Protein 4IZE (pdb70)

Nearest PDB structures (foldseek):
  6p9e-assembly1_A  TM=9.797E-01  e=5.050E-24  Homo sapiens
  6hpi-assembly1_A  TM=8.533E-01  e=4.944E-15  Homo sapiens
  5bow-assembly1_A  TM=8.332E-01  e=3.835E-10  Homo sapiens
  1ilr-assembly1_1  TM=8.301E-01  e=6.442E-10  Homo sapiens
  8q3j-assembly1_A  TM=8.403E-01  e=9.757E-10  Mus musculus

Solvent-accessible surface area: 8025 Å² total

Structure (mmCIF, N/CA/C/O backbone):
data_4IZE
#
_entry.id   4IZE
#
_cell.length_a   89.315
_cell.length_b   89.315
_cell.length_c   37.879
_cell.angle_alpha   90.000
_cell.angle_beta   90.000
_cell.angle_gamma   90.000
#
_symmetry.space_group_name_H-M   'P 43 21 2'
#
loop_
_entity.id
_entity.type
_entity.pdbx_description
1 polymer 'Interleukin-36 gamma'
2 water water
#
loop_
_atom_site.group_PDB
_atom_site.id
_atom_site.type_symbol
_atom_site.label_atom_id
_atom_site.label_alt_id
_atom_site.label_comp_id
_atom_site.label_asym_id
_atom_site.label_entity_id
_atom_site.label_seq_id
_atom_site.pdbx_PDB_ins_code
_atom_site.Cartn_x
_atom_site.Cartn_y
_atom_site.Cartn_z
_atom_site.occupancy
_atom_site.B_iso_or_equiv
_atom_site.auth_seq_id
_atom_site.auth_comp_id
_atom_site.auth_asym_id
_atom_site.auth_atom_id
_atom_site.pdbx_PDB_model_num
ATOM 1 N N . SER A 1 1 ? -29.319 -7.258 -18.351 1.00 36.86 18 SER A N 1
ATOM 2 C CA . SER A 1 1 ? -28.551 -7.711 -17.191 1.00 45.36 18 SER A CA 1
ATOM 3 C C . SER A 1 1 ? -27.375 -6.775 -16.901 1.00 42.47 18 SER A C 1
ATOM 4 O O . SER A 1 1 ? -26.802 -6.188 -17.827 1.00 38.27 18 SER A O 1
ATOM 7 N N . MET A 1 2 ? -27.021 -6.637 -15.622 1.00 37.75 19 MET A N 1
ATOM 8 C CA . MET A 1 2 ? -25.989 -5.683 -15.213 1.00 33.34 19 MET A CA 1
ATOM 9 C C . MET A 1 2 ? -24.607 -6.079 -15.728 1.00 28.21 19 MET A C 1
ATOM 10 O O . MET A 1 2 ? -24.144 -7.204 -15.516 1.00 31.04 19 MET A O 1
ATOM 25 N N . LYS A 1 4 ? -22.077 -3.635 -15.443 1.00 17.77 21 LYS A N 1
ATOM 26 C CA . LYS A 1 4 ? -21.179 -2.808 -14.647 1.00 20.71 21 LYS A CA 1
ATOM 27 C C . LYS A 1 4 ? -21.912 -2.350 -13.400 1.00 19.92 21 LYS A C 1
ATOM 28 O O . LYS A 1 4 ? -23.147 -2.381 -13.356 1.00 18.29 21 LYS A O 1
ATOM 34 N N . PRO A 1 5 ? -21.160 -1.949 -12.368 1.00 16.31 22 PRO A N 1
ATOM 35 C CA . PRO A 1 5 ? -21.856 -1.498 -11.162 1.00 15.57 22 PRO A CA 1
ATOM 36 C C . PRO A 1 5 ? -22.538 -0.159 -11.394 1.00 16.42 22 PRO A C 1
ATOM 37 O O . PRO A 1 5 ? -22.093 0.618 -12.239 1.00 19.95 22 PRO A O 1
ATOM 41 N N . ILE A 1 6 ? -23.618 0.096 -10.668 1.00 14.74 23 ILE A N 1
ATOM 42 C CA . ILE A 1 6 ? -24.219 1.423 -10.665 1.00 18.25 23 ILE A CA 1
ATOM 43 C C . ILE A 1 6 ? -23.550 2.251 -9.570 1.00 16.64 23 ILE A C 1
ATOM 44 O O . ILE A 1 6 ? -23.226 1.734 -8.491 1.00 13.50 23 ILE A O 1
ATOM 49 N N . THR A 1 7 ? -23.315 3.525 -9.858 1.00 12.13 24 THR A N 1
ATOM 50 C CA . THR A 1 7 ? -22.587 4.377 -8.935 1.00 11.42 24 THR A CA 1
ATOM 51 C C . THR A 1 7 ? -23.421 5.559 -8.436 1.00 13.55 24 THR A C 1
ATOM 52 O O . THR A 1 7 ? -24.442 5.924 -9.034 1.00 12.87 24 THR A O 1
ATOM 56 N N . GLY A 1 8 ? -22.979 6.144 -7.330 1.00 10.39 25 GLY A N 1
ATOM 57 C CA . GLY A 1 8 ? -23.663 7.276 -6.728 1.00 10.78 25 GLY A CA 1
ATOM 58 C C . GLY A 1 8 ? -23.103 7.553 -5.347 1.00 10.30 25 GLY A C 1
ATOM 59 O O . GLY A 1 8 ? -21.923 7.320 -5.099 1.00 12.64 25 GLY A O 1
ATOM 60 N N . THR A 1 9 ? -23.948 8.058 -4.455 1.00 8.98 26 THR A N 1
ATOM 61 C CA . THR A 1 9 ? -23.550 8.385 -3.094 1.00 10.93 26 THR A CA 1
ATOM 62 C C . THR A 1 9 ? -24.549 7.794 -2.101 1.00 10.10 26 THR A C 1
ATOM 63 O O . THR A 1 9 ? -25.658 7.378 -2.471 1.00 8.78 26 THR A O 1
ATOM 67 N N . ILE A 1 10 ? -24.165 7.752 -0.838 1.00 6.61 27 ILE A N 1
ATOM 68 C CA . ILE A 1 10 ? -25.064 7.251 0.187 1.00 7.14 27 ILE A CA 1
ATOM 69 C C . ILE A 1 10 ? -25.092 8.248 1.326 1.00 9.72 27 ILE A C 1
ATOM 70 O O . ILE A 1 10 ? -24.045 8.758 1.718 1.00 8.57 27 ILE A O 1
ATOM 75 N N . ASN A 1 11 ? -26.288 8.557 1.837 1.00 8.14 28 ASN A N 1
ATOM 76 C CA . ASN A 1 11 ? -26.401 9.368 3.054 1.00 8.69 28 ASN A CA 1
ATOM 77 C C . ASN A 1 11 ? -27.422 8.784 4.028 1.00 9.77 28 ASN A C 1
ATOM 78 O O . ASN A 1 11 ? -28.236 7.948 3.647 1.00 7.70 28 ASN A O 1
ATOM 83 N N . ASP A 1 12 ? -27.367 9.194 5.289 1.00 8.96 29 ASP A N 1
ATOM 84 C CA . ASP A 1 12 ? -28.384 8.763 6.243 1.00 9.69 29 ASP A CA 1
ATOM 85 C C . ASP A 1 12 ? -29.488 9.800 6.386 1.00 11.98 29 ASP A C 1
ATOM 86 O O . ASP A 1 12 ? -29.445 10.836 5.729 1.00 13.43 29 ASP A O 1
ATOM 91 N N . LEU A 1 13 ? -30.482 9.518 7.229 1.00 14.66 30 LEU A N 1
ATOM 92 C CA . LEU A 1 13 ? -31.623 10.425 7.409 1.00 15.64 30 LEU A CA 1
ATOM 93 C C . LEU A 1 13 ? -31.299 11.706 8.188 1.00 18.10 30 LEU A C 1
ATOM 94 O O . LEU A 1 13 ? -32.129 12.614 8.278 1.00 20.16 30 LEU A O 1
ATOM 99 N N . ASN A 1 14 ? -30.103 11.776 8.758 1.00 18.64 31 ASN A N 1
ATOM 100 C CA . ASN A 1 14 ? -29.604 13.031 9.320 1.00 18.67 31 ASN A CA 1
ATOM 101 C C . ASN A 1 14 ? -28.768 13.795 8.298 1.00 18.95 31 ASN A C 1
ATOM 102 O O . ASN A 1 14 ? -28.056 14.736 8.639 1.00 19.31 31 ASN A O 1
ATOM 107 N N . GLN A 1 15 ? -28.857 13.365 7.045 1.00 18.27 32 GLN A N 1
ATOM 108 C CA . GLN A 1 15 ? -28.142 13.989 5.938 1.00 15.40 32 GLN A CA 1
ATOM 109 C C . GLN A 1 15 ? -26.616 13.940 6.080 1.00 15.56 32 GLN A C 1
ATOM 110 O O . GLN A 1 15 ? -25.905 14.800 5.563 1.00 18.02 32 GLN A O 1
ATOM 116 N N . GLN A 1 16 ? -26.113 12.927 6.770 1.00 13.54 33 GLN A N 1
ATOM 117 C CA . GLN A 1 16 ? -24.674 12.697 6.799 1.00 13.89 33 GLN A CA 1
ATOM 118 C C . GLN A 1 16 ? -24.289 11.799 5.630 1.00 15.68 33 GLN A C 1
ATOM 119 O O . GLN A 1 16 ? -24.847 10.708 5.467 1.00 11.45 33 GLN A O 1
ATOM 125 N N . VAL A 1 17 ? -23.324 12.252 4.833 1.00 11.44 34 VAL A N 1
ATOM 126 C CA . VAL A 1 17 ? -22.927 11.553 3.624 1.00 9.28 34 VAL A CA 1
ATOM 127 C C . VAL A 1 17 ? -21.666 10.713 3.857 1.00 13.79 34 VAL A C 1
ATOM 128 O O . VAL A 1 17 ? -20.797 11.062 4.663 1.00 12.77 34 VAL A O 1
ATOM 132 N N . TRP A 1 18 ? -21.571 9.582 3.174 1.00 12.04 35 TRP A N 1
ATOM 133 C CA . TRP A 1 18 ? -20.386 8.748 3.303 1.00 10.66 35 TRP A CA 1
ATOM 134 C C . TRP A 1 18 ? -19.203 9.397 2.616 1.00 12.49 35 TRP A C 1
ATOM 135 O O . TRP A 1 18 ? -19.292 9.802 1.458 1.00 9.30 35 TRP A O 1
ATOM 146 N N . THR A 1 19 ? -18.093 9.499 3.341 1.00 13.10 36 THR A N 1
ATOM 147 C CA . THR A 1 19 ? -16.857 10.018 2.769 1.00 15.94 36 THR A CA 1
ATOM 148 C C . THR A 1 19 ? -15.696 9.105 3.136 1.00 17.36 36 THR A C 1
ATOM 149 O O . THR A 1 19 ? -15.750 8.374 4.124 1.00 17.17 36 THR A O 1
ATOM 153 N N . LEU A 1 20 ? -14.633 9.165 2.350 1.00 19.91 37 LEU A N 1
ATOM 154 C CA . LEU A 1 20 ? -13.436 8.406 2.670 1.00 22.83 37 LEU A CA 1
ATOM 155 C C . LEU A 1 20 ? -12.407 9.301 3.365 1.00 27.81 37 LEU A C 1
ATOM 156 O O . LEU A 1 20 ? -11.873 10.234 2.773 1.00 28.27 37 LEU A O 1
ATOM 161 N N . GLN A 1 21 ? -12.159 9.026 4.640 1.00 30.52 38 GLN A N 1
ATOM 162 C CA . GLN A 1 21 ? -11.124 9.734 5.384 1.00 36.81 38 GLN A CA 1
ATOM 163 C C . GLN A 1 21 ? -9.965 8.782 5.649 1.00 37.69 38 GLN A C 1
ATOM 164 O O . GLN A 1 21 ? -10.070 7.877 6.484 1.00 35.72 38 GLN A O 1
ATOM 170 N N . GLY A 1 22 ? -8.868 8.982 4.923 1.00 41.28 39 GLY A N 1
ATOM 171 C CA . GLY A 1 22 ? -7.735 8.080 4.992 1.00 41.21 39 GLY A CA 1
ATOM 172 C C . GLY A 1 22 ? -8.085 6.705 4.459 1.00 40.65 39 GLY A C 1
ATOM 173 O O . GLY A 1 22 ? -8.182 6.504 3.247 1.00 48.85 39 GLY A O 1
ATOM 174 N N . GLN A 1 23 ? -8.280 5.755 5.366 1.00 42.71 40 GLN A N 1
ATOM 175 C CA . GLN A 1 23 ? -8.601 4.386 4.978 1.00 46.43 40 GLN A CA 1
ATOM 176 C C . GLN A 1 23 ? -9.897 3.912 5.627 1.00 46.78 40 GLN A C 1
ATOM 177 O O . GLN A 1 23 ? -10.156 2.712 5.709 1.00 42.44 40 GLN A O 1
ATOM 179 N N . ASN A 1 24 ? -10.705 4.858 6.097 1.00 41.11 41 ASN A N 1
ATOM 180 C CA . ASN A 1 24 ? -11.991 4.530 6.706 1.00 40.15 41 ASN A CA 1
ATOM 181 C C . ASN A 1 24 ? -13.134 5.281 6.041 1.00 27.91 41 ASN A C 1
ATOM 182 O O . ASN A 1 24 ? -12.974 6.442 5.670 1.00 28.55 41 ASN A O 1
ATOM 187 N N . LEU A 1 25 ? -14.289 4.636 5.907 1.00 21.10 42 LEU A N 1
ATOM 188 C CA . LEU A 1 25 ? -15.494 5.371 5.560 1.00 19.19 42 LEU A CA 1
ATOM 189 C C . LEU A 1 25 ? -15.996 6.070 6.802 1.00 16.52 42 LEU A C 1
ATOM 190 O O . LEU A 1 25 ? -16.032 5.484 7.882 1.00 19.62 42 LEU A O 1
ATOM 195 N N . VAL A 1 26 ? -16.393 7.323 6.641 1.00 13.10 43 VAL A N 1
ATOM 196 C CA . VAL A 1 26 ? -16.872 8.141 7.745 1.00 14.82 43 VAL A CA 1
ATOM 197 C C . VAL A 1 26 ? -18.078 8.961 7.282 1.00 14.49 43 VAL A C 1
ATOM 198 O O . VAL A 1 26 ? -18.107 9.437 6.153 1.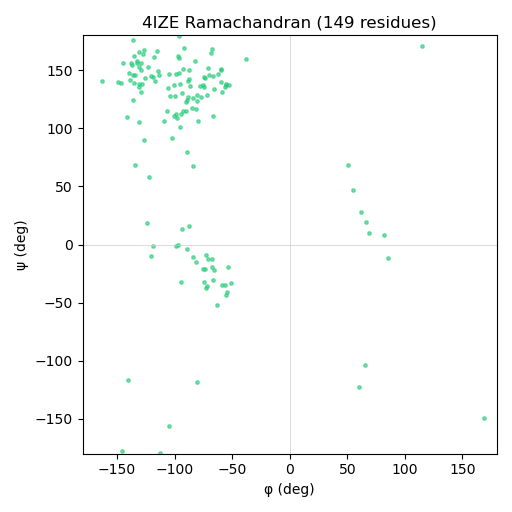00 16.22 43 VAL A O 1
ATOM 202 N N . ALA A 1 27 ? -19.076 9.118 8.141 1.00 13.60 44 ALA A N 1
ATOM 203 C CA . ALA A 1 27 ? -20.246 9.918 7.791 1.00 17.56 44 ALA A CA 1
ATOM 204 C C . ALA A 1 27 ? -20.085 11.363 8.269 1.00 16.58 44 ALA A C 1
ATOM 205 O O . ALA A 1 27 ? -19.749 11.595 9.427 1.00 18.66 44 ALA A O 1
ATOM 207 N N . VAL A 1 28 ? -20.325 12.323 7.373 1.00 16.46 45 VAL A N 1
ATOM 208 C CA . VAL A 1 28 ? -20.230 13.751 7.695 1.00 19.30 45 VAL A CA 1
ATOM 209 C C . VAL A 1 28 ? -21.411 14.510 7.094 1.00 19.58 45 VAL A C 1
ATOM 210 O O . VAL A 1 28 ? -21.892 14.155 6.012 1.00 18.78 45 VAL A O 1
ATOM 214 N N . PRO A 1 29 ? -21.885 15.559 7.790 1.00 17.39 46 PRO A N 1
ATOM 215 C CA . PRO A 1 29 ? -23.001 16.367 7.289 1.00 18.86 46 PRO A CA 1
ATOM 216 C C . PRO A 1 29 ? -22.692 16.896 5.900 1.00 20.24 46 PRO A C 1
ATOM 217 O O . PRO A 1 29 ? -21.569 17.329 5.671 1.00 20.19 46 PRO A O 1
ATOM 221 N N . ARG A 1 30 ? -23.661 16.848 4.991 1.00 19.01 47 ARG A N 1
ATOM 222 C CA . ARG A 1 30 ? -23.477 17.374 3.637 1.00 22.08 47 ARG A CA 1
ATOM 223 C C . ARG A 1 30 ? -23.052 18.829 3.692 1.00 27.72 47 ARG A C 1
ATOM 224 O O . ARG A 1 30 ? -22.257 19.289 2.864 1.00 22.62 47 ARG A O 1
ATOM 232 N N . SER A 1 31 ? -23.585 19.536 4.687 1.00 24.98 48 SER A N 1
ATOM 233 C CA . SER A 1 31 ? -23.271 20.951 4.907 1.00 37.28 48 SER A CA 1
ATOM 234 C C . SER A 1 31 ? -21.766 21.259 4.945 1.00 38.96 48 SER A C 1
ATOM 235 O O . SER A 1 31 ? -21.352 22.329 4.501 1.00 44.99 48 SER A O 1
ATOM 238 N N . ASP A 1 32 ? -20.955 20.319 5.445 1.00 34.46 49 ASP A N 1
ATOM 239 C CA . ASP A 1 32 ? -19.494 20.464 5.441 1.00 38.68 49 ASP A CA 1
ATOM 240 C C . ASP A 1 32 ? -18.940 20.766 4.033 1.00 39.56 49 ASP A C 1
ATOM 241 O O . ASP A 1 32 ? -17.819 21.273 3.890 1.00 37.03 49 ASP A O 1
ATOM 246 N N . SER A 1 33 ? -19.736 20.456 3.009 1.00 37.92 50 SER A N 1
ATOM 247 C CA . SER A 1 33 ? -19.323 20.591 1.610 1.00 40.65 50 SER A CA 1
ATOM 248 C C . SER A 1 33 ? -18.031 19.824 1.311 1.00 34.99 50 SER A C 1
ATOM 249 O O . SER A 1 33 ? -17.105 20.359 0.704 1.00 37.25 50 SER A O 1
ATOM 252 N N . VAL A 1 34 ? -17.971 18.577 1.765 1.00 30.10 51 VAL A N 1
ATOM 253 C CA . VAL A 1 34 ? -16.843 17.709 1.476 1.00 34.44 51 VAL A CA 1
ATOM 254 C C . VAL A 1 34 ? -17.236 16.967 0.211 1.00 28.80 51 VAL A C 1
ATOM 255 O O . VAL A 1 34 ? -18.376 17.066 -0.227 1.00 34.49 51 VAL A O 1
ATOM 259 N N . THR A 1 35 ? -16.294 16.260 -0.398 1.00 26.09 52 THR A N 1
ATOM 260 C CA . THR A 1 35 ? -16.610 15.404 -1.530 1.00 29.60 52 THR A CA 1
ATOM 261 C C . THR A 1 35 ? -17.092 14.041 -1.026 1.00 24.01 52 THR A C 1
ATOM 262 O O . THR A 1 35 ? -16.360 13.324 -0.352 1.00 24.11 52 THR A O 1
ATOM 266 N N . PRO A 1 36 ? -18.345 13.692 -1.329 1.00 20.86 53 PRO A N 1
ATOM 267 C CA . PRO A 1 36 ? -18.839 12.362 -0.971 1.00 18.05 53 PRO A CA 1
ATOM 268 C C . PRO A 1 36 ? -17.992 11.286 -1.637 1.00 15.85 53 PRO A C 1
ATOM 269 O O . PRO A 1 36 ? -17.446 11.536 -2.701 1.00 17.60 53 PRO A O 1
ATOM 273 N N . VAL A 1 37 ? -17.867 10.112 -1.033 1.00 14.34 54 VAL A N 1
ATOM 274 C CA . VAL A 1 37 ? -17.226 9.012 -1.745 1.00 12.06 54 VAL A CA 1
ATOM 275 C C . VAL A 1 37 ? -18.192 8.484 -2.820 1.00 16.13 54 VAL A C 1
ATOM 276 O O . VAL A 1 37 ? -19.421 8.480 -2.631 1.00 13.77 54 VAL A O 1
ATOM 280 N N . THR A 1 38 ? -17.650 8.090 -3.968 1.00 11.71 55 THR A N 1
ATOM 281 C CA . THR A 1 38 ? -18.457 7.461 -5.002 1.00 13.50 55 THR A CA 1
ATOM 282 C C . THR A 1 38 ? -18.636 5.983 -4.673 1.00 13.04 55 THR A C 1
ATOM 283 O O . THR A 1 38 ? -17.672 5.229 -4.613 1.00 13.34 55 THR A O 1
ATOM 287 N N . VAL A 1 39 ? -19.878 5.582 -4.442 1.00 10.05 56 VAL A N 1
ATOM 288 C CA . VAL A 1 39 ? -20.173 4.211 -4.079 1.00 10.80 56 VAL A CA 1
ATOM 289 C C . VAL A 1 39 ? -20.494 3.429 -5.357 1.00 12.44 56 VAL A C 1
ATOM 290 O O . VAL A 1 39 ? -20.930 4.013 -6.355 1.00 11.22 56 VAL A O 1
ATOM 294 N N . ALA A 1 40 ? -20.217 2.130 -5.343 1.00 12.31 57 ALA A N 1
ATOM 295 C CA . ALA A 1 40 ? -20.512 1.256 -6.468 1.00 10.61 57 ALA A CA 1
ATOM 296 C C . ALA A 1 40 ? -21.275 0.025 -5.980 1.00 12.10 57 ALA A C 1
ATOM 297 O O . ALA A 1 40 ? -20.875 -0.627 -5.015 1.00 12.46 57 ALA A O 1
ATOM 299 N N . VAL A 1 41 ? -22.373 -0.288 -6.652 1.00 9.17 58 VAL A N 1
ATOM 300 C CA . VAL A 1 41 ? -23.261 -1.357 -6.231 1.00 9.41 58 VAL A CA 1
ATOM 301 C C . VAL A 1 41 ? -23.507 -2.291 -7.410 1.00 13.19 58 VAL A C 1
ATOM 302 O O . VAL A 1 41 ? -23.671 -1.839 -8.547 1.00 11.71 58 VAL A O 1
ATOM 306 N N . ILE A 1 42 ? -23.499 -3.594 -7.152 1.00 10.80 59 ILE A N 1
ATOM 307 C CA . ILE A 1 42 ? -23.939 -4.544 -8.156 1.00 9.67 59 ILE A CA 1
ATOM 308 C C . ILE A 1 42 ? -24.614 -5.726 -7.496 1.00 12.61 59 ILE A C 1
ATOM 309 O O . ILE A 1 42 ? -24.174 -6.209 -6.443 1.00 7.62 59 ILE A O 1
ATOM 314 N N . THR A 1 43 ? -25.703 -6.179 -8.106 1.00 7.81 60 THR A N 1
ATOM 315 C CA . THR A 1 43 ? -26.454 -7.302 -7.568 1.00 11.89 60 THR A CA 1
ATOM 316 C C . THR A 1 43 ? -25.747 -8.638 -7.811 1.00 16.07 60 THR A C 1
ATOM 317 O O . THR A 1 43 ? -25.183 -8.885 -8.882 1.00 13.59 60 THR A O 1
ATOM 321 N N . CYS A 1 44 ? -25.746 -9.484 -6.791 1.00 10.98 61 CYS A N 1
ATOM 322 C CA . CYS A 1 44 ? -25.173 -10.810 -6.913 1.00 13.61 61 CYS A CA 1
ATOM 323 C C . CYS A 1 44 ? -25.950 -11.601 -7.965 1.00 15.84 61 CYS A C 1
ATOM 324 O O . CYS A 1 44 ? -27.159 -11.404 -8.123 1.00 10.89 61 CYS A O 1
ATOM 327 N N . LYS A 1 45 ? -25.246 -12.475 -8.687 1.00 16.75 62 LYS A N 1
ATOM 328 C CA . LYS A 1 45 ? -25.846 -13.282 -9.754 1.00 16.77 62 LYS A CA 1
ATOM 329 C C . LYS A 1 45 ? -26.688 -14.419 -9.214 1.00 19.38 62 LYS A C 1
ATOM 330 O O . LYS A 1 45 ? -27.544 -14.955 -9.918 1.00 20.14 62 LYS A O 1
ATOM 336 N N . TYR A 1 46 ? -26.437 -14.801 -7.966 1.00 16.89 63 TYR A N 1
ATOM 337 C CA . TYR A 1 46 ? -27.016 -16.024 -7.434 1.00 18.95 63 TYR A CA 1
ATOM 338 C C . TYR A 1 46 ? -27.860 -15.833 -6.171 1.00 17.43 63 TYR A C 1
ATOM 339 O O . TYR A 1 46 ? -27.584 -16.460 -5.152 1.00 20.46 63 TYR A O 1
ATOM 348 N N . PRO A 1 47 ? -28.906 -14.993 -6.238 1.00 20.38 64 PRO A N 1
ATOM 349 C CA . PRO A 1 47 ? -29.703 -14.785 -5.023 1.00 17.09 64 PRO A CA 1
ATOM 350 C C . PRO A 1 47 ? -30.445 -16.044 -4.567 1.00 17.78 64 PRO A C 1
ATOM 351 O O . PRO A 1 47 ? -30.787 -16.158 -3.391 1.00 16.15 64 PRO A O 1
ATOM 355 N N . GLU A 1 48 ? -30.670 -16.992 -5.473 1.00 18.82 65 GLU A N 1
ATOM 356 C CA . GLU A 1 48 ? -31.341 -18.234 -5.095 1.00 19.28 65 GLU A CA 1
ATOM 357 C C . GLU A 1 48 ? -30.484 -19.080 -4.155 1.00 21.01 65 GLU A C 1
ATOM 358 O O . GLU A 1 48 ? -30.995 -19.959 -3.469 1.00 19.69 65 GLU A O 1
ATOM 364 N N . ALA A 1 49 ? -29.182 -18.813 -4.123 1.00 18.58 66 ALA A N 1
ATOM 365 C CA . ALA A 1 49 ? -28.282 -19.558 -3.259 1.00 17.86 66 ALA A CA 1
ATOM 366 C C . ALA A 1 49 ? -28.253 -18.996 -1.830 1.00 19.12 66 ALA A C 1
ATOM 367 O O . ALA A 1 49 ? -27.706 -19.616 -0.926 1.00 20.50 66 ALA A O 1
ATOM 369 N N . LEU A 1 50 ? -28.848 -17.826 -1.625 1.00 19.14 67 LEU A N 1
ATOM 370 C CA . LEU A 1 50 ? -28.774 -17.144 -0.330 1.00 16.94 67 LEU A CA 1
ATOM 371 C C . LEU A 1 50 ? -30.152 -17.126 0.319 1.00 16.22 67 LEU A C 1
ATOM 372 O O . LEU A 1 50 ? -31.096 -17.659 -0.256 1.00 17.09 67 LEU A O 1
ATOM 377 N N . GLU A 1 51 ? -30.278 -16.532 1.506 1.00 11.94 68 GLU A N 1
ATOM 378 C CA . GLU A 1 51 ? -31.582 -16.493 2.166 1.00 13.09 68 GLU A CA 1
ATOM 379 C C . GLU A 1 51 ? -32.513 -15.620 1.335 1.00 14.88 68 GLU A C 1
ATOM 380 O O . GLU A 1 51 ? -32.075 -14.644 0.720 1.00 13.09 68 GLU A O 1
ATOM 386 N N . GLN A 1 52 ? -33.786 -16.001 1.296 1.00 11.30 69 GLN A N 1
ATOM 387 C CA . GLN A 1 52 ? -34.823 -15.229 0.622 1.00 11.05 69 GLN A CA 1
ATOM 388 C C . GLN A 1 52 ? -35.514 -14.399 1.683 1.00 9.72 69 GLN A C 1
ATOM 389 O O . GLN A 1 52 ? -35.384 -14.705 2.855 1.00 11.18 69 GLN A O 1
ATOM 395 N N . GLY A 1 53 ? -36.242 -13.357 1.285 1.00 7.81 70 GLY A N 1
ATOM 396 C CA . GLY A 1 53 ? -37.056 -12.610 2.226 1.00 8.23 70 GLY A CA 1
ATOM 397 C C . GLY A 1 53 ? -36.338 -11.566 3.059 1.00 10.32 70 GLY A C 1
ATOM 398 O O . GLY A 1 53 ? -36.930 -10.988 3.973 1.00 12.32 70 GLY A O 1
ATOM 399 N N . ARG A 1 54 ? -35.071 -11.312 2.743 1.00 6.96 71 ARG A N 1
ATOM 400 C CA . ARG A 1 54 ? -34.264 -10.384 3.540 1.00 7.43 71 ARG A CA 1
ATOM 401 C C . ARG A 1 54 ? -33.783 -9.181 2.730 1.00 6.46 71 ARG A C 1
ATOM 402 O O . ARG A 1 54 ? -33.108 -8.306 3.258 1.00 8.58 71 ARG A O 1
ATOM 410 N N . GLY A 1 55 ? -34.124 -9.150 1.445 1.00 7.33 72 GLY A N 1
ATOM 411 C CA . GLY A 1 55 ? -33.660 -8.096 0.556 1.00 10.34 72 GLY A CA 1
ATOM 412 C C . GLY A 1 55 ? -32.752 -8.646 -0.531 1.00 11.96 72 GLY A C 1
ATOM 413 O O . GLY A 1 55 ? -32.367 -9.805 -0.482 1.00 11.03 72 GLY A O 1
ATOM 414 N N . ASP A 1 56 ? -32.422 -7.818 -1.517 1.00 9.83 73 ASP A N 1
ATOM 415 C CA . ASP A 1 56 ? -31.552 -8.232 -2.612 1.00 12.30 73 ASP A CA 1
ATOM 416 C C . ASP A 1 56 ? -30.085 -8.182 -2.199 1.00 10.42 73 ASP A C 1
ATOM 417 O O . ASP A 1 56 ? -29.613 -7.162 -1.687 1.00 9.40 73 ASP A O 1
ATOM 422 N N . PRO A 1 57 ? -29.358 -9.288 -2.420 1.00 8.22 74 PRO A N 1
ATOM 423 C CA . PRO A 1 57 ? -27.948 -9.342 -2.030 1.00 8.58 74 PRO A CA 1
ATOM 424 C C . PRO A 1 57 ? -27.086 -8.572 -3.016 1.00 9.97 74 PRO A C 1
ATOM 425 O O . PRO A 1 57 ? -27.173 -8.765 -4.236 1.00 8.71 74 PRO A O 1
ATOM 429 N N . ILE A 1 58 ? -26.291 -7.654 -2.487 1.00 4.64 75 ILE A N 1
ATOM 430 C CA . ILE A 1 58 ? -25.456 -6.815 -3.331 1.00 5.47 75 ILE A CA 1
ATOM 431 C C . ILE A 1 58 ? -24.014 -6.816 -2.854 1.00 7.12 75 ILE A C 1
ATOM 432 O O . ILE A 1 58 ? -23.733 -6.981 -1.659 1.00 7.29 75 ILE A O 1
ATOM 437 N N . TYR A 1 59 ? -23.108 -6.640 -3.808 1.00 5.84 76 TYR A N 1
ATOM 438 C CA . TYR A 1 59 ? -21.725 -6.279 -3.527 1.00 7.32 76 TYR A CA 1
ATOM 439 C C . TYR A 1 59 ? -21.678 -4.768 -3.456 1.00 9.66 76 TYR A C 1
ATOM 440 O O . TYR A 1 59 ? -22.356 -4.071 -4.215 1.00 8.63 76 TYR A O 1
ATOM 449 N N . LEU A 1 60 ? -20.872 -4.260 -2.540 1.00 7.62 77 LEU A N 1
ATOM 450 C CA . LEU A 1 60 ? -20.881 -2.842 -2.221 1.00 9.25 77 LEU A CA 1
ATOM 451 C C . LEU A 1 60 ? -19.442 -2.337 -2.102 1.00 12.57 77 LEU A C 1
ATOM 452 O O . LEU A 1 60 ? -18.635 -2.873 -1.333 1.00 11.95 77 LEU A O 1
ATOM 457 N N . GLY A 1 61 ? -19.110 -1.317 -2.881 1.00 9.69 78 GLY A N 1
ATOM 458 C CA . GLY A 1 61 ? -17.745 -0.848 -2.929 1.00 10.27 78 GLY A CA 1
ATOM 459 C C . GLY A 1 61 ? -17.675 0.648 -3.131 1.00 13.21 78 GLY A C 1
ATOM 460 O O . GLY A 1 61 ? -18.705 1.330 -3.152 1.00 13.00 78 GLY A O 1
ATOM 461 N N . ILE A 1 62 ? -16.455 1.159 -3.235 1.00 10.11 79 ILE A N 1
ATOM 462 C CA . ILE A 1 62 ? -16.229 2.562 -3.545 1.00 13.00 79 ILE A CA 1
ATOM 463 C C . ILE A 1 62 ? -15.274 2.625 -4.723 1.00 17.03 79 ILE A C 1
ATOM 464 O O . ILE A 1 62 ? -14.626 1.634 -5.056 1.00 16.40 79 ILE A O 1
ATOM 469 N N . GLN A 1 63 ? -15.201 3.783 -5.360 1.00 16.49 80 GLN A N 1
ATOM 470 C CA . GLN A 1 63 ? -14.340 3.957 -6.522 1.00 22.84 80 GLN A CA 1
ATOM 471 C C . GLN A 1 63 ? -13.377 5.101 -6.265 1.00 22.69 80 GLN A C 1
ATOM 472 O O . GLN A 1 63 ? -13.682 5.996 -5.484 1.00 24.74 80 GLN A O 1
ATOM 478 N N . ASN A 1 64 ? -12.213 5.060 -6.911 1.00 24.74 81 ASN A N 1
ATOM 479 C CA . ASN A 1 64 ? -11.204 6.106 -6.755 1.00 28.33 81 ASN A CA 1
ATOM 480 C C . ASN A 1 64 ? -10.889 6.405 -5.295 1.00 26.72 81 ASN A C 1
ATOM 481 O O . ASN A 1 64 ? -11.215 7.488 -4.804 1.00 30.32 81 ASN A O 1
ATOM 486 N N . PRO A 1 65 ?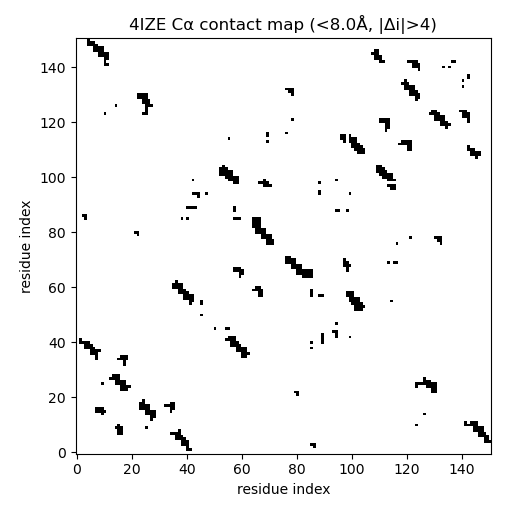 -10.255 5.454 -4.588 1.00 29.25 82 PRO A N 1
ATOM 487 C CA . PRO A 1 65 ? -9.726 4.146 -5.009 1.00 26.60 82 PRO A CA 1
ATOM 488 C C . PRO A 1 65 ? -10.754 3.007 -5.072 1.00 25.24 82 PRO A C 1
ATOM 489 O O . PRO A 1 65 ? -11.798 3.071 -4.424 1.00 23.39 82 PRO A O 1
ATOM 493 N N . GLU A 1 66 ? -10.450 1.968 -5.843 1.00 19.01 83 GLU A N 1
ATOM 494 C CA . GLU A 1 66 ? -11.355 0.830 -5.966 1.00 24.18 83 GLU A CA 1
ATOM 495 C C . GLU A 1 66 ? -11.227 -0.104 -4.770 1.00 21.17 83 GLU A C 1
ATOM 496 O O . GLU A 1 66 ? -10.245 -0.832 -4.639 1.00 21.57 83 GLU A O 1
ATOM 498 N N . MET A 1 67 ? -12.218 -0.078 -3.886 1.00 16.26 84 MET A N 1
ATOM 499 C CA . MET A 1 67 ? -12.220 -0.972 -2.732 1.00 16.61 84 MET A CA 1
ATOM 500 C C . MET A 1 67 ? -13.616 -1.532 -2.526 1.00 19.49 84 MET A C 1
ATOM 501 O O . MET A 1 67 ? -14.583 -0.922 -2.954 1.00 16.71 84 MET A O 1
ATOM 506 N N . CYS A 1 68 ? -13.726 -2.688 -1.874 1.00 14.19 85 CYS A N 1
ATOM 507 C CA . CYS A 1 68 ? -15.032 -3.255 -1.545 1.00 13.09 85 CYS A CA 1
ATOM 508 C C . CYS A 1 68 ? -15.221 -3.405 -0.039 1.00 14.73 85 CYS A C 1
ATOM 509 O O . CYS A 1 68 ? -14.269 -3.692 0.684 1.00 13.55 85 CYS A O 1
ATOM 512 N N . LEU A 1 69 ? -16.449 -3.194 0.428 1.00 10.40 86 LEU A N 1
ATOM 513 C CA . LEU A 1 69 ? -16.774 -3.374 1.839 1.00 10.52 86 LEU A CA 1
ATOM 514 C C . LEU A 1 69 ? -16.838 -4.855 2.176 1.00 9.29 86 LEU A C 1
ATOM 515 O O . LEU A 1 69 ? -17.308 -5.657 1.381 1.00 9.12 86 LEU A O 1
ATOM 520 N N . TYR A 1 70 ? -16.392 -5.198 3.379 1.00 9.20 87 TYR A N 1
ATOM 521 C CA . TYR A 1 70 ? -16.137 -6.578 3.760 1.00 10.15 87 TYR A CA 1
ATOM 522 C C . TYR A 1 70 ? -16.397 -6.718 5.245 1.00 10.46 87 TYR A C 1
ATOM 523 O O . TYR A 1 70 ? -16.068 -5.823 6.015 1.00 10.01 87 TYR A O 1
ATOM 532 N N . CYS A 1 71 ? -17.006 -7.830 5.641 1.00 9.33 88 CYS A N 1
ATOM 533 C CA . CYS A 1 71 ? -17.237 -8.109 7.052 1.00 11.98 88 CYS A CA 1
ATOM 534 C C . CYS A 1 71 ? -16.179 -9.092 7.541 1.00 14.07 88 CYS A C 1
ATOM 535 O O . CYS A 1 71 ? -16.169 -10.258 7.152 1.00 12.97 88 CYS A O 1
ATOM 538 N N . GLU A 1 72 ? -15.285 -8.596 8.385 1.00 17.64 89 GLU A N 1
ATOM 539 C CA . GLU A 1 72 ? -14.129 -9.348 8.845 1.00 17.87 89 GLU A CA 1
ATOM 540 C C . GLU A 1 72 ? -14.431 -10.001 10.186 1.00 23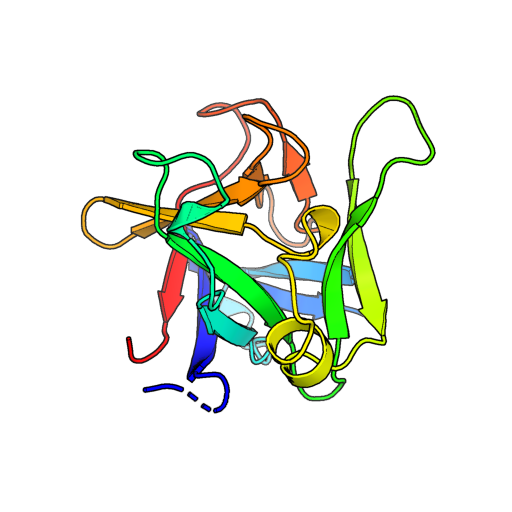.42 89 GLU A C 1
ATOM 541 O O . GLU A 1 72 ? -15.168 -9.451 11.009 1.00 15.27 89 GLU A O 1
ATOM 547 N N . LYS A 1 73 ? -13.835 -11.170 10.412 1.00 23.82 90 LYS A N 1
ATOM 548 C CA . LYS A 1 73 ? -14.067 -11.916 11.643 1.00 21.69 90 LYS A CA 1
ATOM 549 C C . LYS A 1 73 ? -12.753 -12.436 12.247 1.00 26.51 90 LYS A C 1
ATOM 550 O O . LYS A 1 73 ? -12.501 -13.645 12.255 1.00 26.30 90 LYS A O 1
ATOM 556 N N . VAL A 1 74 ? -11.912 -11.526 12.739 1.00 28.79 91 VAL A N 1
ATOM 557 C CA . VAL A 1 74 ? -10.687 -11.929 13.435 1.00 30.67 91 VAL A CA 1
ATOM 558 C C . VAL A 1 74 ? -10.919 -11.990 14.938 1.00 29.19 91 VAL A C 1
ATOM 559 O O . VAL A 1 74 ? -10.323 -12.815 15.634 1.00 36.37 91 VAL A O 1
ATOM 563 N N . GLY A 1 75 ? -11.796 -11.121 15.431 1.00 25.68 92 GLY A N 1
ATOM 564 C CA . GLY A 1 75 ? -12.108 -11.069 16.844 1.00 25.10 92 GLY A CA 1
ATOM 565 C C . GLY A 1 75 ? -13.456 -11.691 17.135 1.00 22.94 92 GLY A C 1
ATOM 566 O O . GLY A 1 75 ? -13.948 -12.514 16.363 1.00 25.54 92 GLY A O 1
ATOM 567 N N . GLU A 1 76 ? -14.061 -11.288 18.245 1.00 21.55 93 GLU A N 1
ATOM 568 C CA . GLU A 1 76 ? -15.331 -11.860 18.683 1.00 21.43 93 GLU A CA 1
ATOM 569 C C . GLU A 1 76 ? -16.524 -11.425 17.822 1.00 23.34 93 GLU A C 1
ATOM 570 O O . GLU A 1 76 ? -17.458 -12.197 17.571 1.00 25.06 93 GLU A O 1
ATOM 576 N N . GLN A 1 77 ? -16.486 -10.182 17.371 1.00 20.64 94 GLN A N 1
ATOM 577 C CA . GLN A 1 77 ? -17.582 -9.621 16.593 1.00 23.32 94 GLN A CA 1
ATOM 578 C C . GLN A 1 77 ? -17.132 -9.311 15.176 1.00 21.64 94 GLN A C 1
ATOM 579 O O . GLN A 1 77 ? -15.960 -8.999 14.943 1.00 21.43 94 GLN A O 1
ATOM 585 N N . PRO A 1 78 ? -18.060 -9.401 14.216 1.00 18.85 95 PRO A N 1
ATOM 586 C CA . PRO A 1 78 ? -17.679 -9.016 12.858 1.00 16.03 95 PRO A CA 1
ATOM 587 C C . PRO A 1 78 ? -17.495 -7.501 12.810 1.00 17.64 95 PRO A C 1
ATOM 588 O O . PRO A 1 78 ? -18.196 -6.789 13.517 1.00 15.36 95 PRO A O 1
ATOM 592 N N . THR A 1 79 ? -16.555 -7.020 12.005 1.00 16.28 96 THR A N 1
ATOM 593 C CA . THR A 1 79 ? -16.370 -5.587 11.848 1.00 14.69 96 THR A CA 1
ATOM 594 C C . THR A 1 79 ? -16.311 -5.240 10.365 1.00 14.57 96 THR A C 1
ATOM 595 O O . THR A 1 79 ? -15.914 -6.060 9.536 1.00 14.53 96 THR A O 1
ATOM 599 N N . LEU A 1 80 ? -16.700 -4.0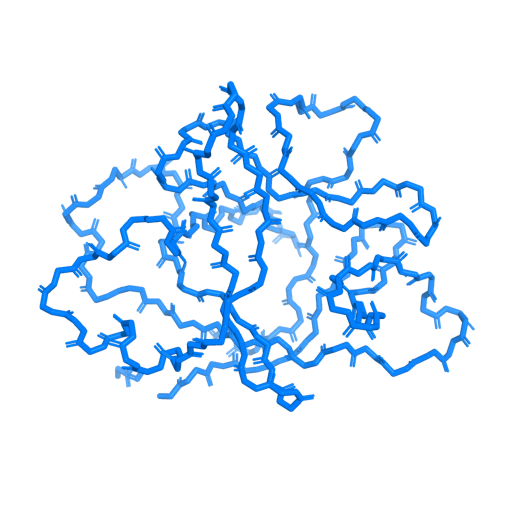19 10.034 1.00 10.69 97 LEU A N 1
ATOM 600 C CA . LEU A 1 80 ? -16.734 -3.573 8.641 1.00 12.48 97 LEU A CA 1
ATOM 601 C C . LEU A 1 80 ? -15.361 -3.079 8.201 1.00 15.88 97 LEU A C 1
ATOM 602 O O . LEU A 1 80 ? -14.789 -2.217 8.849 1.00 12.67 97 LEU A O 1
ATOM 607 N N . GLN A 1 81 ? -14.831 -3.621 7.108 1.00 11.32 98 GLN A N 1
ATOM 608 C CA . GLN A 1 81 ? -13.513 -3.208 6.627 1.00 14.62 98 GLN A CA 1
ATOM 609 C C . GLN A 1 81 ? -13.582 -2.851 5.162 1.00 12.82 9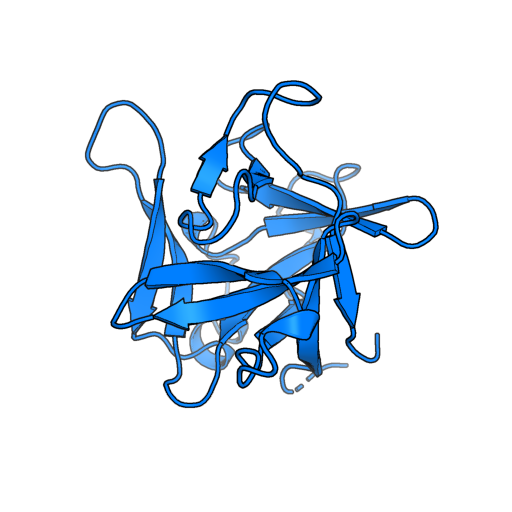8 GLN A C 1
ATOM 610 O O . GLN A 1 81 ? -14.471 -3.318 4.455 1.00 13.15 98 GLN A O 1
ATOM 616 N N . LEU A 1 82 ? -12.642 -2.030 4.708 1.00 11.63 99 LEU A N 1
ATOM 617 C CA . LEU A 1 82 ? -12.438 -1.801 3.282 1.00 16.14 99 LEU A CA 1
ATOM 618 C C . LEU A 1 82 ? -11.257 -2.637 2.777 1.00 19.00 99 LEU A C 1
ATOM 619 O O . LEU A 1 82 ? -10.171 -2.575 3.337 1.00 22.47 99 LEU A O 1
ATOM 624 N N . LYS A 1 83 ? -11.467 -3.410 1.716 1.00 13.98 100 LYS A N 1
ATOM 625 C CA . LYS A 1 83 ? -10.412 -4.241 1.145 1.00 17.48 100 LYS A CA 1
ATOM 626 C C . LYS A 1 83 ? -10.128 -3.784 -0.271 1.00 20.92 100 LYS A C 1
ATOM 627 O O . LYS A 1 83 ? -11.055 -3.464 -1.020 1.00 14.36 100 LYS A O 1
ATOM 633 N N . GLU A 1 84 ? -8.853 -3.769 -0.647 1.00 23.63 101 GLU A N 1
ATOM 634 C CA . GLU A 1 84 ? -8.488 -3.549 -2.039 1.00 19.71 101 GLU A CA 1
ATOM 635 C C . GLU A 1 84 ? -8.968 -4.747 -2.839 1.00 26.68 101 GLU A C 1
ATOM 636 O O . GLU A 1 84 ? -8.449 -5.867 -2.722 1.00 25.08 101 GLU A O 1
ATOM 642 N N . GLN A 1 85 ? -9.970 -4.501 -3.665 1.00 22.30 102 GLN A N 1
ATOM 643 C CA . GLN A 1 85 ? -10.704 -5.574 -4.281 1.00 24.75 102 GLN A CA 1
ATOM 644 C C . GLN A 1 85 ? -11.458 -4.987 -5.455 1.00 23.91 102 GLN A C 1
ATOM 645 O O . GLN A 1 85 ? -11.965 -3.870 -5.377 1.00 25.55 102 GLN A O 1
ATOM 651 N N . LYS A 1 86 ? -11.512 -5.727 -6.553 1.00 22.58 103 LYS A N 1
ATOM 652 C CA . LYS A 1 86 ? -12.285 -5.286 -7.697 1.00 25.89 103 LYS A CA 1
ATOM 653 C C . LYS A 1 86 ? -13.704 -5.807 -7.560 1.00 19.60 103 LYS A C 1
ATOM 654 O O . LYS A 1 86 ? -13.929 -7.009 -7.402 1.00 16.74 103 LYS A O 1
ATOM 660 N N . ILE A 1 87 ? -14.661 -4.890 -7.598 1.00 17.76 104 ILE A N 1
ATOM 661 C CA . ILE A 1 87 ? -16.052 -5.284 -7.469 1.00 16.31 104 ILE A CA 1
ATOM 662 C C . ILE A 1 87 ? -16.461 -6.271 -8.575 1.00 14.77 104 ILE A C 1
ATOM 663 O O . ILE A 1 87 ? -17.237 -7.195 -8.330 1.00 12.38 104 ILE A O 1
ATOM 668 N N . MET A 1 88 ? -15.913 -6.102 -9.777 1.00 15.94 105 MET A N 1
ATOM 669 C CA . MET A 1 88 ? -16.251 -6.997 -10.882 1.00 16.16 105 MET A CA 1
ATOM 670 C C . MET A 1 88 ? -15.619 -8.389 -10.746 1.00 18.47 105 MET A C 1
ATOM 671 O O . MET A 1 88 ? -16.097 -9.345 -11.361 1.00 19.88 105 MET A O 1
ATOM 676 N N . ASP A 1 89 ? -14.550 -8.499 -9.952 1.00 18.84 106 ASP A N 1
ATOM 677 C CA . ASP A 1 89 ? -14.004 -9.805 -9.551 1.00 20.54 106 ASP A CA 1
ATOM 678 C C . ASP A 1 89 ? -15.035 -10.554 -8.732 1.00 16.34 106 ASP A C 1
ATOM 679 O O . ASP A 1 89 ? -15.350 -11.714 -9.018 1.00 18.66 106 ASP A O 1
ATOM 684 N N . LEU A 1 90 ? -15.547 -9.894 -7.696 1.00 14.92 107 LEU A N 1
ATOM 685 C CA . LEU A 1 90 ? -16.578 -10.488 -6.862 1.00 15.05 107 LEU A CA 1
ATOM 686 C C . LEU A 1 90 ? -17.777 -10.914 -7.711 1.00 14.07 107 LEU A C 1
ATOM 687 O O . LEU A 1 90 ? -18.313 -12.015 -7.546 1.00 14.77 107 LEU A O 1
ATOM 692 N N . TYR A 1 91 ? -18.170 -10.054 -8.646 1.00 14.82 108 TYR A N 1
ATOM 693 C CA . TYR A 1 91 ? -19.346 -10.327 -9.469 1.00 15.71 108 TYR A CA 1
ATOM 694 C C . TYR A 1 91 ? -19.083 -11.525 -10.373 1.00 16.02 108 TYR A C 1
ATOM 695 O O . TYR A 1 91 ? -19.997 -12.285 -10.676 1.00 17.81 108 TYR A O 1
ATOM 704 N N . GLY A 1 92 ? -17.824 -11.704 -10.761 1.00 17.56 109 GLY A N 1
ATOM 705 C CA . GLY A 1 92 ? -17.425 -12.783 -11.655 1.00 20.82 109 GLY A CA 1
ATOM 706 C C . GLY A 1 92 ? -17.212 -14.158 -11.028 1.00 23.49 109 GLY A C 1
ATOM 707 O O . GLY A 1 92 ? -17.154 -15.164 -11.741 1.00 19.24 109 GLY A O 1
ATOM 708 N N . GLN A 1 93 ? -17.096 -14.211 -9.704 1.00 18.98 110 GLN A N 1
ATOM 709 C CA . GLN A 1 93 ? -16.976 -15.483 -8.999 1.00 15.65 110 GLN A CA 1
ATOM 710 C C . GLN A 1 93 ? -18.188 -16.384 -9.246 1.00 20.82 110 GLN A C 1
ATOM 711 O O . GLN A 1 93 ? -19.322 -15.907 -9.279 1.00 20.66 110 GLN A O 1
ATOM 717 N N . PRO A 1 94 ? -17.948 -17.696 -9.426 1.00 17.26 111 PRO A N 1
ATOM 718 C CA . PRO A 1 94 ? -19.025 -18.632 -9.770 1.00 19.47 111 PRO A CA 1
ATOM 719 C C . PRO A 1 94 ? -20.011 -18.894 -8.620 1.00 21.25 111 PRO A C 1
ATOM 720 O O . PRO A 1 94 ? -21.066 -19.475 -8.853 1.00 21.45 111 PRO A O 1
ATOM 724 N N . GLU A 1 95 ? -19.669 -18.475 -7.407 1.00 19.05 112 GLU A N 1
ATOM 725 C CA . GLU A 1 95 ? -20.577 -18.580 -6.266 1.00 23.35 112 GLU A CA 1
ATOM 726 C C . GLU A 1 95 ? -20.525 -17.285 -5.446 1.00 17.12 112 GLU A C 1
ATOM 727 O O . GLU A 1 95 ? -19.527 -16.574 -5.485 1.00 17.03 112 GLU A O 1
ATOM 733 N N . PRO A 1 96 ? -21.599 -16.966 -4.705 1.00 15.45 113 PRO A N 1
ATOM 734 C CA . PRO A 1 96 ? -21.541 -15.777 -3.838 1.00 15.62 113 PRO A CA 1
ATOM 735 C C . PRO A 1 96 ? -20.362 -15.792 -2.849 1.00 14.93 113 PRO A C 1
ATOM 736 O O . PRO A 1 96 ? -20.056 -16.833 -2.269 1.00 17.13 113 PRO A O 1
ATOM 740 N N . VAL A 1 97 ? -19.699 -14.653 -2.675 1.00 11.88 114 VAL A N 1
ATOM 741 C CA . VAL A 1 97 ? -18.630 -14.537 -1.678 1.00 13.54 114 VAL A CA 1
ATOM 742 C C . VAL A 1 97 ? -19.223 -13.811 -0.485 1.00 10.26 114 VAL A C 1
ATOM 743 O O . VAL A 1 97 ? -19.222 -12.583 -0.428 1.00 11.21 114 VAL A O 1
ATOM 747 N N . LYS A 1 98 ? -19.738 -14.588 0.457 1.00 9.46 115 LYS A N 1
ATOM 748 C CA . LYS A 1 98 ? -20.622 -14.072 1.491 1.00 11.29 115 LYS A CA 1
ATOM 749 C C . LYS A 1 98 ? -20.093 -12.901 2.322 1.00 11.04 115 LYS A C 1
ATOM 750 O O . LYS A 1 98 ? -20.841 -11.962 2.597 1.00 11.96 115 LYS A O 1
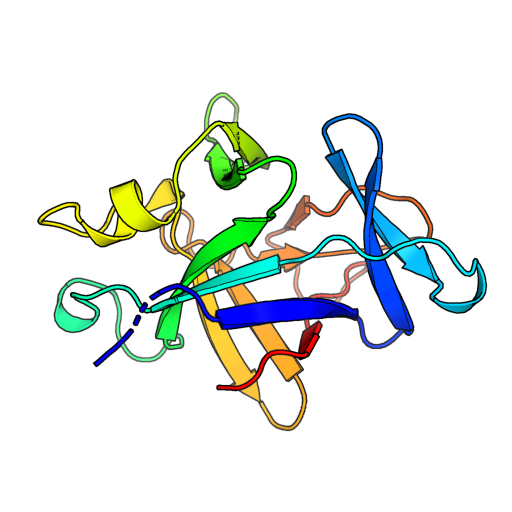ATOM 756 N N . PRO A 1 99 ? -18.804 -12.930 2.708 1.00 10.96 116 PRO A N 1
ATOM 757 C CA . PRO A 1 99 ? -18.368 -11.796 3.534 1.00 11.49 116 PRO A CA 1
ATOM 758 C C . PRO A 1 99 ? -18.323 -10.433 2.819 1.00 10.68 116 PRO A C 1
ATOM 759 O O . PRO A 1 99 ? -18.214 -9.416 3.491 1.00 10.81 116 PRO A O 1
ATOM 763 N N . PHE A 1 100 ? -18.433 -10.412 1.492 1.00 7.69 117 PHE A N 1
ATOM 764 C CA . PHE A 1 100 ? -18.523 -9.153 0.750 1.00 7.53 117 PHE A CA 1
ATOM 765 C C . PHE A 1 100 ? -19.966 -8.739 0.402 1.00 8.12 117 PHE A C 1
ATOM 766 O O . PHE A 1 100 ? -20.186 -7.708 -0.241 1.00 9.68 117 PHE A O 1
ATOM 774 N N . LEU A 1 101 ? -20.940 -9.548 0.798 1.00 7.83 118 LEU A N 1
ATOM 775 C CA . LEU A 1 101 ? -22.328 -9.332 0.372 1.00 6.04 118 LEU A CA 1
ATOM 776 C C . LEU A 1 101 ? -23.226 -8.743 1.465 1.00 6.36 118 LEU A C 1
ATOM 777 O O . LEU A 1 101 ? -23.066 -9.059 2.640 1.00 6.04 118 LEU A O 1
ATOM 782 N N . PHE A 1 102 ? -24.183 -7.916 1.055 1.00 6.42 119 PHE A N 1
ATOM 783 C CA . PHE A 1 102 ? -25.152 -7.324 1.968 1.00 6.30 119 PHE A CA 1
ATOM 784 C C . PHE A 1 102 ? -26.547 -7.421 1.368 1.00 7.28 119 PHE A C 1
ATOM 785 O O . PHE A 1 102 ? -26.720 -7.220 0.165 1.00 5.55 119 PHE A O 1
ATOM 793 N N . TYR A 1 103 ? -27.529 -7.739 2.199 1.00 5.35 120 TYR A N 1
ATOM 794 C CA . TYR A 1 103 ? -28.926 -7.676 1.780 1.00 7.65 120 TYR A CA 1
ATOM 795 C C . TYR A 1 103 ? -29.390 -6.224 1.856 1.00 7.01 120 TYR A C 1
ATOM 796 O O . TYR A 1 103 ? -29.305 -5.586 2.915 1.00 5.75 120 TYR A O 1
ATOM 805 N N . ARG A 1 104 ? -29.878 -5.714 0.731 1.00 4.93 121 ARG A N 1
ATOM 806 C CA . ARG A 1 104 ? -30.474 -4.386 0.676 1.00 8.74 121 ARG A CA 1
ATOM 807 C C . ARG A 1 104 ? -31.977 -4.543 0.764 1.00 7.30 121 ARG A C 1
ATOM 808 O O . ARG A 1 104 ? -32.607 -5.050 -0.164 1.00 8.10 121 ARG A O 1
ATOM 816 N N . ALA A 1 105 ? -32.544 -4.153 1.899 1.00 7.48 122 ALA A N 1
ATOM 817 C CA . ALA A 1 105 ? -33.983 -4.250 2.102 1.00 7.54 122 ALA A CA 1
ATOM 818 C C . ALA A 1 105 ? -34.587 -2.854 2.042 1.00 10.81 122 ALA A C 1
ATOM 819 O O . ALA A 1 105 ? -34.282 -2.007 2.882 1.00 7.19 122 ALA A O 1
ATOM 821 N N . LYS A 1 106 ? -35.424 -2.624 1.031 1.00 13.64 123 LYS A N 1
ATOM 822 C CA . LYS A 1 106 ? -36.034 -1.315 0.798 1.00 13.55 123 LYS A CA 1
ATOM 823 C C . LYS A 1 106 ? -37.312 -1.157 1.586 1.00 19.57 123 LYS A C 1
ATOM 824 O O . LYS A 1 106 ? -38.139 -2.068 1.635 1.00 17.14 123 LYS A O 1
ATOM 830 N N . THR A 1 107 ? -37.471 0.008 2.199 1.00 15.45 124 THR A N 1
ATOM 831 C CA . THR A 1 107 ? -38.735 0.395 2.809 1.00 17.66 124 THR A CA 1
ATOM 832 C C . THR A 1 107 ? -38.909 1.870 2.514 1.00 16.25 124 THR A C 1
ATOM 833 O O . THR A 1 107 ? -38.164 2.698 3.035 1.00 16.70 124 THR A O 1
ATOM 837 N N . GLY A 1 108 ? -39.863 2.199 1.649 1.00 17.25 125 GLY A N 1
ATOM 838 C CA . GLY A 1 108 ? -40.054 3.579 1.236 1.00 16.78 125 GLY A CA 1
ATOM 839 C C . GLY A 1 108 ? -38.820 4.162 0.564 1.00 16.01 125 GLY A C 1
ATOM 840 O O . GLY A 1 108 ? -38.320 3.609 -0.417 1.00 14.56 125 GLY A O 1
ATOM 841 N N . ARG A 1 109 ? -38.311 5.265 1.111 1.00 12.84 126 ARG A N 1
ATOM 842 C CA . ARG A 1 109 ? -37.221 6.012 0.487 1.00 12.48 126 ARG A CA 1
ATOM 843 C C . ARG A 1 109 ? -35.834 5.527 0.909 1.00 12.03 126 ARG A C 1
ATOM 844 O O . ARG A 1 109 ? -34.827 6.030 0.421 1.00 11.24 126 ARG A O 1
ATOM 852 N N . THR A 1 110 ? -35.780 4.567 1.823 1.00 11.70 127 THR A N 1
ATOM 853 C CA . THR A 1 110 ? -34.501 4.129 2.383 1.00 12.15 127 THR A CA 1
ATOM 854 C C . THR A 1 110 ? -34.297 2.617 2.274 1.00 10.98 127 THR A C 1
ATOM 855 O O . THR A 1 110 ? -35.225 1.871 1.945 1.00 10.28 127 THR A O 1
ATOM 859 N N . SER A 1 111 ? -33.064 2.186 2.525 1.00 8.84 128 SER A N 1
ATOM 860 C CA . SER A 1 111 ? -32.707 0.770 2.562 1.00 9.38 128 SER A CA 1
ATOM 861 C C . SER A 1 111 ? -31.854 0.521 3.797 1.00 7.26 128 SER A C 1
ATOM 862 O O . SER A 1 111 ? -31.071 1.389 4.183 1.00 9.51 128 SER A O 1
ATOM 865 N N . THR A 1 112 ? -31.990 -0.652 4.403 1.00 5.05 129 THR A N 1
ATOM 866 C CA . THR A 1 112 ? -31.017 -1.130 5.375 1.00 7.57 129 THR A CA 1
ATOM 867 C C . THR A 1 112 ? -30.065 -2.047 4.621 1.00 5.55 129 THR A C 1
ATOM 868 O O . THR A 1 112 ? -30.387 -2.510 3.537 1.00 6.41 129 THR A O 1
ATOM 872 N N . LEU A 1 113 ? -28.889 -2.277 5.191 1.00 5.25 130 LEU A N 1
ATOM 873 C CA . LEU A 1 113 ? -27.867 -3.107 4.576 1.00 4.25 130 LEU A CA 1
ATOM 874 C C . LEU A 1 113 ? -27.371 -4.107 5.618 1.00 8.28 130 LEU A C 1
ATOM 875 O O . LEU A 1 113 ? -26.638 -3.728 6.526 1.00 6.99 130 LEU A O 1
ATOM 880 N N . GLU A 1 114 ? -27.783 -5.369 5.483 1.00 5.49 131 GLU A N 1
ATOM 881 C CA . GLU A 1 114 ? -27.504 -6.401 6.478 1.00 5.74 131 GLU A CA 1
ATOM 882 C C . GLU A 1 114 ? -26.427 -7.325 5.949 1.00 5.73 131 GLU A C 1
ATOM 883 O O . GLU A 1 114 ? -26.491 -7.741 4.794 1.00 5.22 131 GLU A O 1
ATOM 889 N N . SER A 1 115 ? -25.443 -7.648 6.781 1.00 5.51 132 SER A N 1
ATOM 890 C CA . SER A 1 115 ? -24.423 -8.621 6.385 1.00 5.39 132 SER A CA 1
ATOM 891 C C . SER A 1 115 ? -25.055 -9.972 6.029 1.00 6.41 132 SER A C 1
ATOM 892 O O . SER A 1 115 ? -25.863 -10.499 6.782 1.00 7.17 132 SER A O 1
ATOM 895 N N . VAL A 1 116 ? -24.669 -10.530 4.882 1.00 6.29 133 VAL A N 1
ATOM 896 C CA . VAL A 1 116 ? -25.098 -11.858 4.480 1.00 5.69 133 VAL A CA 1
ATOM 897 C C . VAL A 1 116 ? -24.374 -12.900 5.330 1.00 7.87 133 VAL A C 1
ATOM 898 O O . VAL A 1 116 ? -24.966 -13.899 5.744 1.00 8.71 133 VAL A O 1
ATOM 902 N N . ALA A 1 117 ? -23.103 -12.631 5.621 1.00 8.13 134 ALA A N 1
ATOM 903 C CA . ALA A 1 117 ? -22.262 -13.548 6.404 1.00 10.49 134 ALA A CA 1
ATOM 904 C C . ALA A 1 117 ? -22.588 -13.544 7.898 1.00 11.89 134 ALA A C 1
ATOM 905 O O . ALA A 1 117 ? -22.454 -14.563 8.563 1.00 13.04 134 ALA A O 1
ATOM 907 N N . PHE A 1 118 ? -23.019 -12.403 8.427 1.00 8.27 135 PHE A N 1
ATOM 908 C CA . PHE A 1 118 ? -23.323 -12.319 9.852 1.00 7.07 135 PHE A CA 1
ATOM 909 C C . PHE A 1 118 ? -24.731 -11.772 10.056 1.00 7.63 135 PHE A C 1
ATOM 910 O O . PHE A 1 118 ? -24.926 -10.558 10.151 1.00 6.74 135 PHE A O 1
ATOM 918 N N . PRO A 1 119 ? -25.720 -12.681 10.104 1.00 9.68 136 PRO A N 1
ATOM 919 C CA . PRO A 1 119 ? -27.135 -12.294 10.149 1.00 11.02 136 PRO A CA 1
ATOM 920 C C . PRO A 1 119 ? -27.449 -11.305 11.262 1.00 9.45 136 PRO A C 1
ATOM 921 O O . PRO A 1 119 ? -26.942 -11.437 12.379 1.00 8.61 136 PRO A O 1
ATOM 925 N N . ASP A 1 120 ? -28.264 -10.310 10.926 1.00 7.83 137 ASP A N 1
ATOM 926 C CA . ASP A 1 120 ? -28.706 -9.265 11.856 1.00 11.94 137 ASP A CA 1
ATOM 927 C C . ASP A 1 120 ? -27.599 -8.319 12.373 1.00 10.02 137 ASP A C 1
ATOM 928 O O . ASP A 1 120 ? -27.753 -7.652 13.397 1.00 9.75 137 ASP A O 1
ATOM 933 N N . TRP A 1 121 ? -26.491 -8.281 11.644 1.00 7.04 138 TRP A N 1
ATOM 934 C CA . TRP A 1 121 ? -25.504 -7.221 11.776 1.00 7.50 138 TRP A CA 1
ATOM 935 C C . TRP A 1 121 ? -25.679 -6.293 10.573 1.00 7.19 138 TRP A C 1
ATOM 936 O O . TRP A 1 121 ? -25.702 -6.752 9.424 1.00 6.24 138 TRP A O 1
ATOM 947 N N . PHE A 1 122 ? -25.820 -5.001 10.848 1.00 5.01 139 PHE A N 1
ATOM 948 C CA . PHE A 1 122 ? -26.179 -4.003 9.841 1.00 6.18 139 PHE A CA 1
ATOM 949 C C . PHE A 1 122 ? -25.112 -2.924 9.714 1.00 7.15 139 PHE A C 1
ATOM 950 O O . PHE A 1 122 ? -24.484 -2.538 10.700 1.00 6.09 139 PHE A O 1
ATOM 958 N N . ILE A 1 123 ? -24.919 -2.433 8.499 1.00 4.40 140 ILE A N 1
ATOM 959 C CA . ILE A 1 123 ? -24.062 -1.275 8.299 1.00 5.35 140 ILE A CA 1
ATOM 960 C C . ILE A 1 123 ? -24.750 -0.116 8.991 1.00 8.67 140 ILE A C 1
ATOM 961 O O . ILE A 1 123 ? -25.960 0.054 8.848 1.00 5.90 140 ILE A O 1
ATOM 966 N N . ALA A 1 124 ? -24.002 0.664 9.768 1.00 7.83 141 ALA A N 1
ATOM 967 C CA . ALA A 1 124 ? -24.591 1.813 10.452 1.00 9.05 141 ALA A CA 1
ATOM 968 C C . ALA A 1 124 ? -23.654 3.023 10.563 1.00 11.33 141 ALA A C 1
ATOM 969 O O . ALA A 1 124 ? -22.435 2.887 10.524 1.00 9.57 141 ALA A O 1
ATOM 971 N N . SER A 1 125 ? -24.258 4.198 10.704 1.00 10.63 142 SER A N 1
ATOM 972 C CA . SER A 1 125 ? -23.543 5.422 11.021 1.00 17.03 142 SER A CA 1
ATOM 973 C C . SER A 1 125 ? -24.037 5.858 12.378 1.00 15.64 142 SER A C 1
ATOM 974 O O . SER A 1 125 ? -25.052 5.359 12.867 1.00 16.69 142 SER A O 1
ATOM 977 N N . SER A 1 126 ? -23.330 6.787 12.994 1.00 16.68 143 SER A N 1
ATOM 978 C CA . SER A 1 126 ? -23.825 7.371 14.228 1.00 20.15 143 SER A CA 1
ATOM 979 C C . SER A 1 126 ? -23.543 8.873 14.251 1.00 28.49 143 SER A C 1
ATOM 980 O O . SER A 1 126 ? -24.049 9.615 13.411 1.00 30.76 143 SER A O 1
ATOM 983 N N . LYS A 1 127 ? -22.724 9.311 15.199 1.00 29.97 144 LYS A N 1
ATOM 984 C CA . LYS A 1 127 ? -22.409 10.730 15.349 1.00 31.30 144 LYS A CA 1
ATOM 985 C C . LYS A 1 127 ? -21.579 11.269 14.193 1.00 34.48 144 LYS A C 1
ATOM 986 O O . LYS A 1 127 ? -21.005 10.505 13.406 1.00 33.46 144 LYS A O 1
ATOM 992 N N . ARG A 1 128 ? -21.519 12.596 14.108 1.00 32.23 145 ARG A N 1
ATOM 993 C CA . ARG A 1 128 ? -20.730 13.269 13.088 1.00 31.49 145 ARG A CA 1
ATOM 994 C C . ARG A 1 128 ? -19.288 12.811 13.155 1.00 29.74 145 ARG A C 1
ATOM 995 O O . ARG A 1 128 ? -18.712 12.681 14.238 1.00 31.93 145 ARG A O 1
ATOM 997 N N . ASP A 1 129 ? -18.731 12.532 11.981 1.00 29.58 146 ASP A N 1
ATOM 998 C CA . ASP A 1 129 ? -17.319 12.215 11.820 1.00 33.74 146 ASP A CA 1
ATOM 999 C C . ASP A 1 129 ? -16.893 10.871 12.408 1.00 33.32 146 ASP A C 1
ATOM 1000 O O . ASP A 1 129 ? -15.703 10.577 12.474 1.00 34.90 146 ASP A O 1
ATOM 1005 N N . GLN A 1 130 ? -17.862 10.051 12.809 1.00 30.05 147 GLN A N 1
ATOM 1006 C CA . GLN A 1 130 ? -17.565 8.691 13.249 1.00 24.83 147 GLN A CA 1
ATOM 1007 C C . GLN A 1 130 ? -17.543 7.702 12.076 1.00 20.64 147 GLN A C 1
ATOM 1008 O O . GLN A 1 130 ? -18.216 7.909 11.073 1.00 17.30 147 GLN A O 1
ATOM 1014 N N . PRO A 1 131 ? -16.731 6.643 12.191 1.00 20.54 148 PRO A N 1
ATOM 1015 C CA . PRO A 1 131 ? -16.658 5.622 11.144 1.00 16.51 148 PRO A CA 1
ATOM 1016 C C . PRO A 1 131 ? -17.998 4.952 10.908 1.00 16.96 148 PRO A C 1
ATOM 1017 O O . PRO A 1 131 ? -18.828 4.847 11.812 1.00 16.19 148 PRO A O 1
ATOM 1021 N N . ILE A 1 132 ? -18.210 4.510 9.681 1.00 15.16 149 ILE A N 1
ATOM 1022 C CA . ILE A 1 132 ? -19.319 3.625 9.384 1.00 13.25 149 ILE A CA 1
ATOM 1023 C C . ILE A 1 132 ? -18.915 2.268 9.931 1.00 11.34 149 ILE A C 1
ATOM 1024 O O . ILE A 1 132 ? -17.776 1.846 9.740 1.00 13.35 149 ILE A O 1
ATOM 1029 N N . ILE A 1 133 ? -19.835 1.589 10.613 1.00 10.75 150 ILE A N 1
ATOM 1030 C CA . ILE A 1 133 ? -19.525 0.332 11.299 1.00 10.71 150 ILE A CA 1
ATOM 1031 C C . ILE A 1 133 ? -20.599 -0.735 11.076 1.00 11.34 150 ILE A C 1
ATOM 1032 O O . ILE A 1 133 ? -21.628 -0.460 10.455 1.00 9.78 150 ILE A O 1
ATOM 1037 N N . LEU A 1 134 ? -20.361 -1.944 11.595 1.00 11.40 151 LEU A N 1
ATOM 1038 C CA . LEU A 1 134 ? -21.415 -2.961 11.704 1.00 9.71 151 LEU A CA 1
ATOM 1039 C C . LEU A 1 134 ? -21.955 -3.002 13.126 1.00 14.02 151 LEU A C 1
ATOM 1040 O O . LEU A 1 134 ? -21.189 -2.979 14.095 1.00 13.02 151 LEU A O 1
ATOM 1045 N N . THR A 1 135 ? -23.271 -3.099 13.252 1.00 11.73 15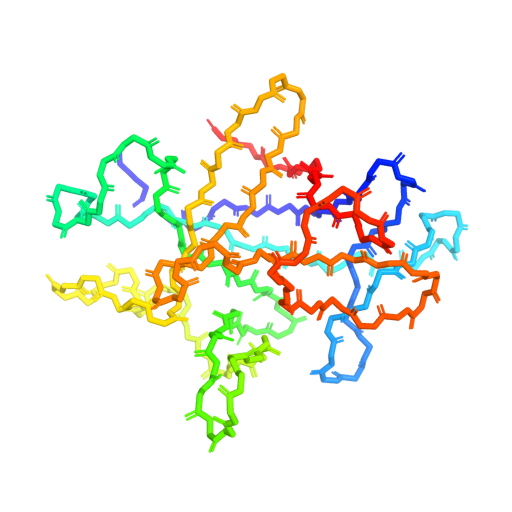2 THR A N 1
ATOM 1046 C CA . THR A 1 135 ? -23.893 -3.162 14.556 1.00 14.93 152 THR A CA 1
ATOM 1047 C C . THR A 1 135 ? -25.036 -4.169 14.551 1.00 13.73 152 THR A C 1
ATOM 1048 O O . THR A 1 135 ? -25.713 -4.354 13.536 1.00 9.89 152 THR A O 1
ATOM 1052 N N . SER A 1 136 ? -25.252 -4.827 15.684 1.00 14.08 153 SER A N 1
ATOM 1053 C CA . SER A 1 136 ? -26.390 -5.738 15.803 1.00 17.78 153 SER A CA 1
ATOM 1054 C C . SER A 1 136 ? -27.529 -5.036 16.512 1.00 20.22 153 SER A C 1
ATOM 1055 O O . SER A 1 136 ? -28.605 -5.604 16.701 1.00 24.82 153 SER A O 1
ATOM 1058 N N . GLU A 1 137 ? -27.289 -3.789 16.898 1.00 18.64 154 GLU A N 1
ATOM 1059 C CA . GLU A 1 137 ? -28.299 -3.008 17.604 1.00 26.52 154 GLU A CA 1
ATOM 1060 C C . GLU A 1 137 ? -29.110 -2.148 16.651 1.00 26.33 154 GLU A C 1
ATOM 1061 O O . GLU A 1 137 ? -28.585 -1.206 16.067 1.00 31.34 154 GLU A O 1
ATOM 1067 N N . LEU A 1 138 ? -30.391 -2.470 16.501 1.00 27.94 155 LEU A N 1
ATOM 1068 C CA . LEU A 1 138 ? -31.297 -1.680 15.671 1.00 31.96 155 LEU A CA 1
ATOM 1069 C C . LEU A 1 138 ? -32.075 -0.668 16.502 1.00 35.58 155 LEU A C 1
ATOM 1070 O O . LEU A 1 138 ? -32.535 -0.984 17.599 1.00 35.57 155 LEU A O 1
ATOM 1075 N N . GLY A 1 139 ? -32.218 0.548 15.976 1.00 34.85 156 GLY A N 1
ATOM 1076 C CA . GLY A 1 139 ? -33.077 1.554 16.581 1.00 37.11 156 GLY A CA 1
ATOM 1077 C C . GLY A 1 139 ? -32.459 2.385 17.692 1.00 43.51 156 GLY A C 1
ATOM 1078 O O . GLY A 1 139 ? -33.021 3.399 18.114 1.00 45.76 156 GLY A O 1
ATOM 1079 N N . LYS A 1 140 ? -31.296 1.964 18.169 1.00 41.79 157 LYS A N 1
ATOM 1080 C CA . LYS A 1 140 ? -30.675 2.614 19.315 1.00 39.42 157 LYS A CA 1
ATOM 1081 C C . LYS A 1 140 ? -29.940 3.902 18.949 1.00 33.90 157 LYS A C 1
ATOM 1082 O O . LYS A 1 140 ? -30.529 4.873 18.462 1.00 33.03 157 LYS A O 1
ATOM 1084 N N . SER A 1 141 ? -28.638 3.884 19.203 1.00 35.37 158 SER A N 1
ATOM 1085 C CA . SER A 1 141 ? -27.758 5.008 18.954 1.00 34.63 158 SER A CA 1
ATOM 1086 C C . SER A 1 141 ? -27.221 5.001 17.528 1.00 34.59 158 SER A C 1
ATOM 1087 O O . SER A 1 141 ? -26.250 5.696 17.223 1.00 37.16 158 SER A O 1
ATOM 1090 N N . TYR A 1 142 ? -27.842 4.219 16.651 1.00 26.55 159 TYR A N 1
ATOM 1091 C CA . TYR A 1 142 ? -27.283 4.016 15.320 1.00 25.07 159 TYR A CA 1
ATOM 1092 C C . TYR A 1 142 ? -28.286 4.211 14.196 1.00 20.68 159 TYR A C 1
ATOM 1093 O O . TYR A 1 142 ? -29.435 3.777 14.282 1.00 21.86 159 TYR A O 1
ATOM 1102 N N . ASN A 1 143 ? -27.835 4.870 13.137 1.00 16.07 160 ASN A N 1
ATOM 1103 C CA . ASN A 1 143 ? -28.641 5.050 11.947 1.00 14.73 160 ASN A CA 1
ATOM 1104 C C . ASN A 1 143 ? -28.382 3.881 10.998 1.00 11.56 160 ASN A C 1
ATOM 1105 O O . ASN A 1 143 ? -27.248 3.640 10.614 1.00 12.10 160 ASN A O 1
ATOM 1110 N N . THR A 1 144 ? -29.434 3.160 10.630 1.00 10.50 161 THR A N 1
ATOM 1111 C CA . THR A 1 144 ? -29.289 2.026 9.731 1.00 10.38 161 THR A CA 1
ATOM 1112 C C . THR A 1 144 ? -30.107 2.197 8.447 1.00 9.97 161 THR A C 1
ATOM 1113 O O . THR A 1 144 ? -29.968 1.413 7.519 1.00 9.94 161 THR A O 1
ATOM 1117 N N . ALA A 1 145 ? -30.972 3.203 8.402 1.00 10.16 162 ALA A N 1
ATOM 1118 C CA . ALA A 1 145 ? -31.751 3.465 7.198 1.00 8.69 162 ALA A CA 1
ATOM 1119 C C . ALA A 1 145 ? -31.028 4.471 6.316 1.00 10.27 162 ALA A C 1
ATOM 1120 O O . ALA A 1 145 ? -30.848 5.620 6.708 1.00 14.66 162 ALA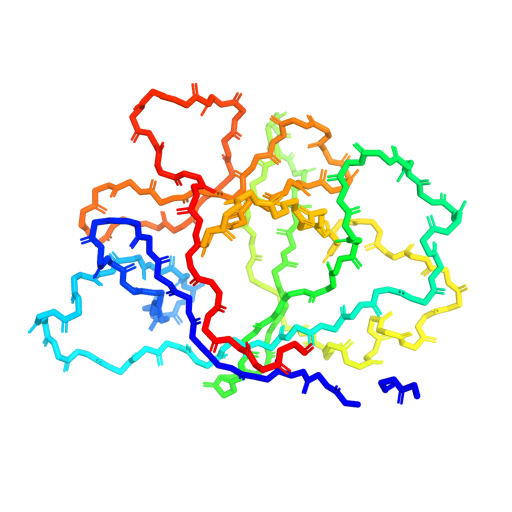 A O 1
ATOM 1122 N N . PHE A 1 146 ? -30.608 4.034 5.131 1.00 9.40 163 PHE A N 1
ATOM 1123 C CA . PHE A 1 146 ? -29.813 4.876 4.238 1.00 8.22 163 PHE A CA 1
ATOM 1124 C C . PHE A 1 146 ? -30.580 5.227 2.971 1.00 9.03 163 PHE A C 1
ATOM 1125 O O . PHE A 1 146 ? -31.365 4.428 2.473 1.00 5.86 163 PHE A O 1
ATOM 1133 N N . GLU A 1 147 ? -30.344 6.433 2.466 1.00 7.63 164 GLU A N 1
ATOM 1134 C CA . GLU A 1 147 ? -30.783 6.817 1.134 1.00 9.60 164 GLU A CA 1
ATOM 1135 C C . GLU A 1 147 ? -29.641 6.453 0.185 1.00 8.94 164 GLU A C 1
ATOM 1136 O O . GLU A 1 147 ? -28.533 6.982 0.292 1.00 6.99 164 GLU A O 1
ATOM 1142 N N . LEU A 1 148 ? -29.902 5.510 -0.715 1.00 8.60 165 LEU A N 1
ATOM 1143 C CA . LEU A 1 148 ? -28.907 5.083 -1.688 1.00 9.22 165 LEU A CA 1
ATOM 1144 C C . LEU A 1 148 ? -29.145 5.868 -2.961 1.00 10.51 165 LEU A C 1
ATOM 1145 O O . LEU A 1 148 ? -30.061 5.566 -3.734 1.00 9.98 165 LEU A O 1
ATOM 1150 N N . ASN A 1 149 ? -28.333 6.892 -3.172 1.00 8.41 166 ASN A N 1
ATOM 1151 C CA . ASN A 1 149 ? -28.535 7.777 -4.305 1.00 7.52 166 ASN A CA 1
ATOM 1152 C C . ASN A 1 149 ? -27.892 7.207 -5.568 1.00 8.82 166 ASN A C 1
ATOM 1153 O O . ASN A 1 149 ? -26.898 7.729 -6.070 1.00 9.83 166 ASN A O 1
ATOM 1158 N N . ILE A 1 150 ? -28.457 6.106 -6.053 1.00 10.06 167 ILE A N 1
ATOM 1159 C CA . ILE A 1 150 ? -27.937 5.424 -7.230 1.00 11.11 167 ILE A CA 1
ATOM 1160 C C . ILE A 1 150 ? -29.113 5.129 -8.148 1.00 17.59 167 ILE A C 1
ATOM 1161 O O . ILE A 1 150 ? -30.243 5.030 -7.693 1.00 19.25 167 ILE A O 1
ATOM 1166 N N . ASN A 1 151 ? -28.848 4.966 -9.435 1.00 20.91 168 ASN A N 1
ATOM 1167 C CA . ASN A 1 151 ? -29.926 4.769 -10.397 1.00 25.58 168 ASN A CA 1
ATOM 1168 C C . ASN A 1 151 ? -30.308 3.307 -10.599 1.00 33.07 168 ASN A C 1
ATOM 1169 O O . ASN A 1 151 ? -29.902 2.695 -11.582 1.00 40.20 168 ASN A O 1
ATOM 1174 N N . ASP A 1 152 ? -31.095 2.755 -9.679 1.00 35.32 169 ASP A N 1
ATOM 1175 C CA . ASP A 1 152 ? -31.526 1.357 -9.765 1.00 36.71 169 ASP A CA 1
ATOM 1176 C C . ASP A 1 152 ? -32.293 1.060 -11.050 1.00 52.91 169 ASP A C 1
ATOM 1177 O O . ASP A 1 152 ? -33.350 0.423 -11.021 1.00 56.03 169 ASP A O 1
#

Organism: Homo sapiens (NCBI:txid9606)

Radius of gyration: 14.26 Å; Cα contacts (8 Å, |Δi|>4): 348; chains: 1; bounding box: 32×40×36 Å

GO terms:
  GO:0005576 extracellular region (C, EXP)
  GO:0005737 cytoplasm (C, EXP)
  GO:0007267 cell-cell signaling (P, TAS)
  GO:0005576 extracellular region (C, TAS)
  GO:0005829 cytosol (C, IDA)

Sequence (151 aa):
SMKPITGTINDLNQQVWTLQGQNLVAVPRSDSVTPVTVAVITCKYPEALEQGRGDPIYLGIQNPEMCLYCEKVGEQPTLQLKEQKIMDLYGQPEPVKPFLFYRAKTGRTSTLESVAFPDWFIASSKRDQPIILTSELGKSYNTAFELNIND

Foldseek 3Di:
DAFWWKDWKAFPQQFTWDDDPFFTWTAHCVVVDDGFIKTKDFAPCCVVADPPQATKIQIFTVPPTWTWFFDDPDDHTKIGTGRDHRVVQNPDPDHPQRRIWGWDDDPQWTFTARRVDGQWTFWHADHGDTTITDNDPPPRTTGTMRDPTDD

InterPro domains:
  IPR000975 Interleukin-1 family [PF00340] (69-156)
  IPR000975 Interleukin-1 family [PR00264] (73-93)
  IPR000975 Interleukin-1 family [PR00264] (113-126)
  IPR000975 Interleukin-1 family [PR00264] (127-142)
  IPR000975 Interleukin-1 family [PTHR10078] (18-166)
  IPR003297 Interleukin-1 receptor antagonist/Interleukin-36 [PR01360] (76-93)
  IPR003297 Interleukin-1 receptor antagonist/Interleukin-36 [PR01360] (96-111)
  IPR003297 Interleukin-1 receptor antagonist/Interleukin-36 [PR01360] (114-134)
  IPR003297 Interleukin-1 receptor antagonist/Interleukin-36 [PR01360] (135-153)
  IPR008996 Cytokine IL1/FGF [SSF50353] (20-167)

B-factor: mean 19.41, std 10.22, range [4.25, 56.03]

Secondary structure (DSSP, 8-state):
----EEEEEEETT-EEEEEETTEEEEEEGGG-PPPPEEEEEE-S-GGGS-SSS-EEEEEEEETTTEEEEEE-SSSS-EEEEEE--HHHHHHSSS--GGGEEEEEEETTEEEEEESSSTT-EEEB-STTPBPEEES--SSS-B--EEEEE--

CATH classification: 2.80.10.50